Protein AF-A0A1Z3HNB1-F1 (afdb_monomer)

Structure (mmCIF, N/CA/C/O backbone):
data_AF-A0A1Z3HNB1-F1
#
_entry.id   AF-A0A1Z3HNB1-F1
#
loop_
_atom_site.group_PDB
_atom_site.id
_atom_site.type_symbol
_atom_site.label_atom_id
_atom_site.label_alt_id
_atom_site.label_comp_id
_atom_site.label_asym_id
_atom_site.label_entity_id
_atom_site.label_seq_id
_atom_site.pdbx_PDB_ins_code
_atom_site.Cartn_x
_atom_site.Cartn_y
_atom_site.Cartn_z
_atom_site.occupancy
_atom_site.B_iso_or_equiv
_atom_site.auth_seq_id
_atom_site.auth_comp_id
_atom_site.auth_asym_id
_atom_site.auth_atom_id
_atom_site.pdbx_PDB_model_num
ATOM 1 N N . MET A 1 1 ? -20.679 21.937 -14.788 1.00 31.33 1 MET A N 1
ATOM 2 C CA . MET A 1 1 ? -20.745 20.461 -14.846 1.00 31.33 1 MET A CA 1
ATOM 3 C C . MET A 1 1 ? -20.122 19.954 -13.555 1.00 31.33 1 MET A C 1
ATOM 5 O O . MET A 1 1 ? -18.950 20.217 -13.337 1.00 31.33 1 MET A O 1
ATOM 9 N N . LYS A 1 2 ? -20.918 19.407 -12.632 1.00 28.20 2 LYS A N 1
ATOM 10 C CA . LYS A 1 2 ? -20.446 18.935 -11.321 1.00 28.20 2 LYS A CA 1
ATOM 11 C C . LYS A 1 2 ? -20.262 17.426 -11.451 1.00 28.20 2 LYS A C 1
ATOM 13 O O . LYS A 1 2 ? -21.233 16.743 -11.763 1.00 28.20 2 LYS A O 1
ATOM 18 N N . TRP A 1 3 ? -19.031 16.943 -11.327 1.00 24.11 3 TRP A N 1
ATOM 19 C CA . TRP A 1 3 ? -18.733 15.516 -11.434 1.00 24.11 3 TRP A CA 1
ATOM 20 C C . TRP A 1 3 ? -19.391 14.792 -10.245 1.00 24.11 3 TRP A C 1
ATOM 22 O O . TRP A 1 3 ? -19.166 15.217 -9.108 1.00 24.11 3 TRP A O 1
ATOM 32 N N . PRO A 1 4 ? -20.260 13.786 -10.456 1.00 30.52 4 PRO A N 1
ATOM 33 C CA . PRO A 1 4 ? -20.829 13.024 -9.352 1.00 30.52 4 PRO A CA 1
ATOM 34 C C . PRO A 1 4 ? -19.707 12.267 -8.635 1.00 30.52 4 PRO A C 1
ATOM 36 O O . PRO A 1 4 ? -18.853 11.664 -9.279 1.00 30.52 4 PRO A O 1
ATOM 39 N N . CYS A 1 5 ? -19.701 12.337 -7.303 1.00 31.06 5 CYS A N 1
ATOM 40 C CA . CYS A 1 5 ? -18.748 11.621 -6.461 1.00 31.06 5 CYS A CA 1
ATO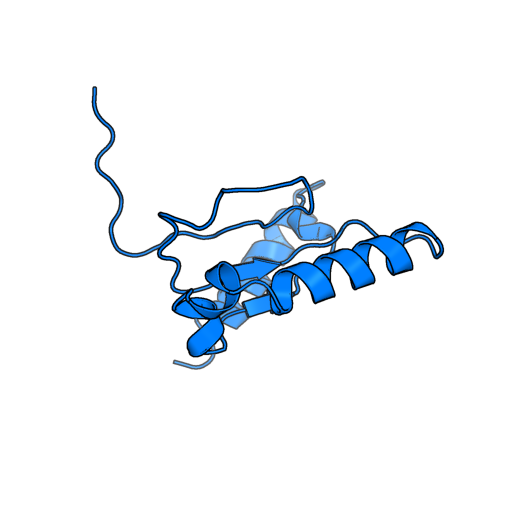M 41 C C . CYS A 1 5 ? -18.991 10.103 -6.619 1.00 31.06 5 CYS A C 1
ATOM 43 O O . CYS A 1 5 ? -20.096 9.655 -6.287 1.00 31.06 5 CYS A O 1
ATOM 45 N N . PRO A 1 6 ? -18.045 9.312 -7.164 1.00 35.94 6 PRO A N 1
ATOM 46 C CA . PRO A 1 6 ? -18.198 7.865 -7.249 1.00 35.94 6 PRO A CA 1
ATOM 47 C C . PRO A 1 6 ? -18.111 7.291 -5.833 1.00 35.94 6 PRO A C 1
ATOM 49 O O . PRO A 1 6 ? -17.148 7.521 -5.114 1.00 35.94 6 PRO A O 1
ATOM 52 N N . THR A 1 7 ? -19.160 6.596 -5.406 1.00 40.78 7 THR A N 1
ATOM 53 C CA . THR A 1 7 ? -19.414 6.291 -3.991 1.00 40.78 7 THR A CA 1
ATOM 54 C C . THR A 1 7 ? -18.778 5.000 -3.480 1.00 40.78 7 THR A C 1
ATOM 56 O O . THR A 1 7 ? -19.078 4.653 -2.348 1.00 40.78 7 THR A O 1
ATOM 59 N N . LYS A 1 8 ? -17.979 4.255 -4.266 1.00 36.78 8 LYS A N 1
ATOM 60 C CA . LYS A 1 8 ? -17.544 2.898 -3.854 1.00 36.78 8 LYS A CA 1
ATOM 61 C C . LYS A 1 8 ? -16.205 2.371 -4.388 1.00 36.78 8 LYS A C 1
ATOM 63 O O . LYS A 1 8 ? -15.981 1.173 -4.320 1.00 36.78 8 LYS A O 1
ATOM 68 N N . SER A 1 9 ? -15.349 3.178 -5.015 1.00 38.72 9 SER A N 1
ATOM 69 C CA . SER A 1 9 ? -14.048 2.662 -5.484 1.00 38.72 9 SER A CA 1
ATOM 70 C C . SER A 1 9 ? -13.065 3.804 -5.707 1.00 38.72 9 SER A C 1
ATOM 72 O O . SER A 1 9 ? -12.956 4.337 -6.813 1.00 38.72 9 SER A O 1
ATOM 74 N N . ALA A 1 10 ? -12.372 4.223 -4.653 1.00 40.25 10 ALA A N 1
ATOM 75 C CA . ALA A 1 10 ? -11.228 5.115 -4.782 1.00 40.25 10 ALA A CA 1
ATOM 76 C C . ALA A 1 10 ? -9.945 4.297 -4.613 1.00 40.25 10 ALA A C 1
ATOM 78 O O . ALA A 1 10 ? -9.730 3.697 -3.569 1.00 40.25 10 ALA A O 1
ATOM 79 N N . ILE A 1 11 ? -9.092 4.283 -5.636 1.00 49.38 11 ILE A N 1
ATOM 80 C CA . ILE A 1 11 ? -7.707 3.817 -5.523 1.00 49.38 11 ILE A CA 1
ATOM 81 C C . ILE A 1 11 ? -6.861 5.054 -5.213 1.00 49.38 11 ILE A C 1
ATOM 83 O O . ILE A 1 11 ? -6.818 5.982 -6.023 1.00 49.38 11 ILE A O 1
ATOM 87 N N . ALA A 1 12 ? -6.216 5.099 -4.046 1.00 53.03 12 ALA A N 1
ATOM 88 C CA . ALA A 1 12 ? -5.214 6.125 -3.754 1.00 53.03 12 ALA A CA 1
ATOM 89 C C . ALA A 1 12 ? -3.821 5.603 -4.062 1.00 53.03 12 ALA A C 1
ATOM 91 O O . ALA A 1 12 ? -3.439 4.545 -3.571 1.00 53.03 12 ALA A O 1
ATOM 92 N N . LEU A 1 13 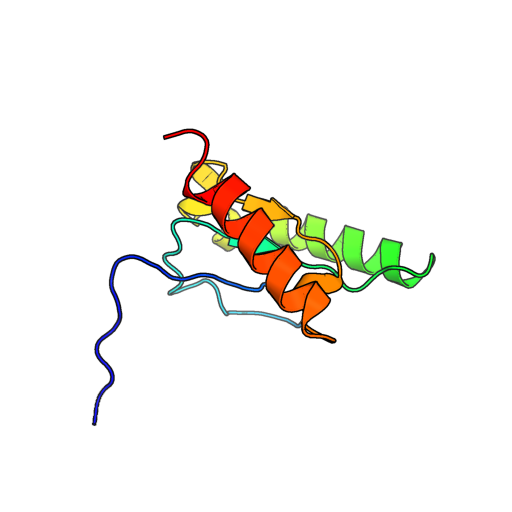? -3.052 6.428 -4.768 1.00 50.56 13 LEU A N 1
ATOM 93 C CA . LEU A 1 13 ? -1.599 6.410 -4.717 1.00 50.56 13 LEU A CA 1
ATOM 94 C C . LEU A 1 13 ? -1.174 7.469 -3.707 1.00 50.56 13 LEU A C 1
ATOM 96 O O . LEU A 1 13 ? -1.302 8.671 -3.958 1.00 50.56 13 LEU A O 1
ATOM 100 N N . VAL A 1 14 ? -0.700 7.033 -2.545 1.00 53.06 14 VAL A N 1
ATOM 101 C CA . VAL A 1 14 ? -0.132 7.954 -1.560 1.00 53.06 14 VAL A CA 1
ATOM 102 C C . VAL A 1 14 ? 1.343 8.130 -1.881 1.00 53.06 14 VAL A C 1
ATOM 104 O O . VAL A 1 14 ? 2.171 7.304 -1.515 1.00 53.06 14 VAL A O 1
ATOM 107 N N . SER A 1 15 ? 1.660 9.217 -2.582 1.00 45.62 15 SER A N 1
ATOM 108 C CA . SER A 1 15 ? 3.029 9.718 -2.662 1.00 45.62 15 SER A CA 1
ATOM 109 C C . SER A 1 15 ? 3.316 10.582 -1.439 1.00 45.62 15 SER A C 1
ATOM 111 O O . SER A 1 15 ? 2.460 11.334 -0.968 1.00 45.62 15 SER A O 1
ATOM 113 N N . ALA A 1 16 ? 4.535 10.483 -0.929 1.00 44.91 16 ALA A N 1
ATOM 114 C CA . ALA A 1 16 ? 4.991 11.075 0.319 1.00 44.91 16 ALA A CA 1
ATOM 115 C C . ALA A 1 16 ? 5.225 12.610 0.225 1.00 44.91 16 ALA A C 1
ATOM 117 O O . ALA A 1 16 ? 6.170 13.161 0.784 1.00 44.91 16 ALA A O 1
ATOM 118 N N . CYS A 1 17 ? 4.357 13.331 -0.489 1.00 38.38 17 CYS A N 1
ATOM 119 C CA . CYS A 1 17 ? 4.336 14.790 -0.555 1.00 38.38 17 CYS A CA 1
ATOM 120 C C . CYS A 1 17 ? 3.119 15.341 0.214 1.00 38.38 17 CYS A C 1
ATOM 122 O O . CYS A 1 17 ? 2.061 15.561 -0.357 1.00 38.38 17 CYS A O 1
ATOM 124 N N . GLY A 1 18 ? 3.300 15.552 1.522 1.00 39.19 18 GLY A N 1
ATOM 125 C CA . GLY A 1 18 ? 2.610 16.528 2.384 1.00 39.19 18 GLY A CA 1
ATOM 126 C C . GLY A 1 18 ? 1.089 16.759 2.269 1.00 39.19 18 GLY A C 1
ATOM 127 O O . GLY A 1 18 ? 0.647 17.570 1.468 1.00 39.19 18 GLY A O 1
ATOM 128 N N . GLY A 1 19 ? 0.343 16.217 3.244 1.00 52.91 19 GLY A N 1
ATOM 129 C CA . GLY A 1 19 ? -0.657 16.946 4.050 1.00 52.91 19 GLY A CA 1
ATOM 130 C C . GLY A 1 19 ? -2.063 17.233 3.484 1.00 52.91 19 GLY A C 1
ATOM 131 O O . GLY A 1 19 ? -2.237 18.052 2.593 1.00 52.91 19 GLY A O 1
ATOM 132 N N . THR A 1 20 ? -3.084 16.696 4.174 1.00 47.66 20 THR A N 1
ATOM 133 C CA . THR A 1 20 ? -4.551 16.972 4.116 1.00 47.66 20 THR A CA 1
ATOM 134 C C . THR A 1 20 ? -5.436 16.214 3.114 1.00 47.66 20 THR A C 1
ATOM 136 O O . THR A 1 20 ? -6.635 16.477 3.056 1.00 47.66 20 THR A O 1
ATOM 139 N N . LEU A 1 21 ? -4.931 15.196 2.410 1.00 55.09 21 LEU A N 1
ATOM 140 C CA . LEU A 1 21 ? -5.741 14.456 1.425 1.00 55.09 21 LEU A CA 1
ATOM 141 C C . LEU A 1 21 ? -6.832 13.541 2.042 1.00 55.09 21 LEU A C 1
ATOM 143 O O . LEU A 1 21 ? -7.803 13.206 1.370 1.00 55.09 21 LEU A O 1
ATOM 147 N N . PHE A 1 22 ? -6.714 13.158 3.320 1.00 58.97 22 PHE A N 1
ATOM 148 C CA . PHE A 1 22 ? -7.487 12.040 3.889 1.00 58.97 22 PHE A CA 1
ATOM 149 C C . PHE A 1 22 ? -8.873 12.380 4.452 1.00 58.97 22 PHE A C 1
ATOM 151 O O . PHE A 1 22 ? -9.672 11.473 4.648 1.00 58.97 22 PHE A O 1
ATOM 158 N N . GLN A 1 23 ? -9.204 13.654 4.699 1.00 59.62 23 GLN A N 1
ATOM 159 C CA . GLN A 1 23 ? -10.460 13.998 5.395 1.00 59.62 23 GLN A CA 1
ATOM 160 C C . GLN A 1 23 ? -11.738 13.603 4.635 1.00 59.62 23 GLN A C 1
ATOM 162 O O . GLN A 1 23 ? -12.786 13.468 5.256 1.00 59.62 23 GLN A O 1
ATOM 167 N N . ASN A 1 24 ? -11.658 13.409 3.314 1.00 60.94 24 ASN A N 1
ATOM 168 C CA . ASN A 1 24 ? -12.785 12.991 2.471 1.00 60.94 24 ASN A CA 1
ATOM 169 C C . ASN A 1 24 ? -12.469 11.722 1.663 1.00 60.94 24 ASN A C 1
ATOM 171 O O . ASN A 1 24 ? -13.045 11.515 0.595 1.00 60.94 24 ASN A O 1
ATOM 175 N N . PHE A 1 25 ? -11.503 10.922 2.115 1.00 67.62 25 PHE A N 1
ATOM 176 C CA . PHE A 1 25 ? -11.056 9.741 1.392 1.00 67.62 25 PHE A CA 1
ATOM 177 C C . PHE A 1 25 ? -11.752 8.488 1.942 1.00 67.62 25 PHE A C 1
ATOM 179 O O . PHE A 1 25 ? -11.569 8.148 3.106 1.00 67.62 25 PHE A O 1
ATOM 186 N N . ASP A 1 26 ? -12.557 7.827 1.108 1.00 68.94 26 ASP A N 1
ATOM 187 C CA . ASP A 1 26 ? -13.321 6.615 1.447 1.00 68.94 26 ASP A CA 1
ATOM 188 C C . ASP A 1 26 ? -12.942 5.489 0.477 1.00 68.94 26 ASP A C 1
ATOM 190 O O . ASP A 1 26 ? -13.696 5.114 -0.418 1.00 68.94 26 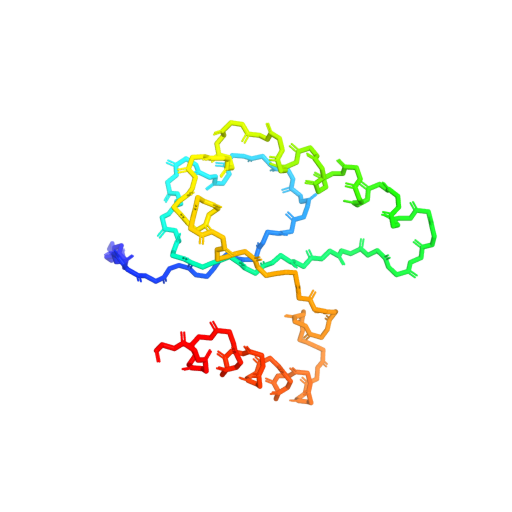ASP A O 1
ATOM 194 N N . ALA A 1 27 ? -11.683 5.059 0.557 1.00 76.62 27 ALA A N 1
ATOM 195 C CA . ALA A 1 27 ? -11.203 3.925 -0.218 1.00 76.62 27 ALA A CA 1
ATOM 196 C C . ALA A 1 27 ? -11.420 2.619 0.536 1.00 76.62 27 ALA A C 1
ATOM 198 O O . ALA A 1 27 ? -11.106 2.529 1.726 1.00 76.62 27 ALA A O 1
ATOM 199 N N . ASP A 1 28 ? -11.844 1.599 -0.204 1.00 83.94 28 ASP A N 1
ATOM 200 C CA . ASP A 1 28 ? -11.900 0.216 0.268 1.00 83.94 28 ASP A CA 1
ATOM 201 C C . ASP A 1 28 ? -10.510 -0.444 0.254 1.00 83.94 28 ASP A C 1
ATOM 203 O O . ASP A 1 28 ? -10.238 -1.338 1.053 1.00 83.94 28 ASP A O 1
ATOM 207 N N . ILE A 1 29 ? -9.614 0.008 -0.639 1.00 87.44 29 ILE A N 1
ATOM 208 C CA . ILE A 1 29 ? -8.273 -0.559 -0.857 1.00 87.44 29 ILE A CA 1
ATOM 209 C C . ILE A 1 29 ? -7.261 0.563 -1.127 1.00 87.44 29 ILE A C 1
ATOM 211 O O . ILE A 1 29 ? -7.544 1.501 -1.877 1.00 87.44 29 ILE A O 1
ATOM 215 N N . ILE A 1 30 ? -6.065 0.473 -0.539 1.00 86.94 30 ILE A N 1
ATOM 216 C CA . ILE A 1 30 ? -4.982 1.453 -0.710 1.00 86.94 30 ILE A CA 1
ATOM 217 C C . ILE A 1 30 ? -3.726 0.762 -1.242 1.00 86.94 30 ILE A C 1
ATOM 219 O O . ILE A 1 30 ? -3.256 -0.211 -0.656 1.00 86.94 30 ILE A O 1
ATOM 223 N N . PHE A 1 31 ? -3.137 1.322 -2.300 1.00 87.75 31 PHE A N 1
ATOM 224 C CA . PHE A 1 31 ? -1.828 0.909 -2.801 1.00 87.75 31 PHE A CA 1
ATOM 225 C C . PHE A 1 31 ? -0.785 1.972 -2.444 1.00 87.75 31 PHE A C 1
ATOM 227 O O . PHE A 1 31 ? -0.904 3.143 -2.812 1.00 87.75 31 PHE A O 1
ATOM 234 N N . VAL A 1 32 ? 0.237 1.578 -1.688 1.00 83.94 32 VAL A N 1
ATOM 235 C CA . VAL A 1 32 ? 1.290 2.477 -1.213 1.00 83.94 32 VAL A CA 1
ATOM 236 C C . VAL A 1 32 ? 2.549 2.234 -2.018 1.00 83.94 32 VAL A C 1
ATOM 238 O O . VAL A 1 32 ? 3.122 1.149 -1.989 1.00 83.94 32 VAL A O 1
ATOM 241 N N . TRP A 1 33 ? 3.001 3.271 -2.707 1.00 80.62 33 TRP A N 1
ATOM 242 C CA . TRP A 1 33 ? 4.257 3.247 -3.430 1.00 80.62 33 TRP A CA 1
ATOM 243 C C . TRP A 1 33 ? 5.237 4.257 -2.831 1.00 80.62 33 TRP A C 1
ATOM 245 O O . TRP A 1 33 ? 4.865 5.392 -2.530 1.00 80.62 33 TRP A O 1
ATOM 255 N N . THR A 1 34 ? 6.499 3.861 -2.675 1.00 71.44 34 THR A N 1
ATOM 256 C CA . THR A 1 34 ? 7.539 4.676 -2.043 1.00 71.44 34 THR A CA 1
ATOM 257 C C . THR A 1 34 ? 8.733 4.910 -2.970 1.00 71.44 34 THR A C 1
ATOM 259 O O . THR A 1 34 ? 9.290 3.991 -3.570 1.00 71.44 34 THR A O 1
ATOM 262 N N . TRP A 1 35 ? 9.175 6.169 -3.061 1.00 61.38 35 TRP A N 1
ATOM 263 C CA . TRP A 1 35 ? 10.401 6.539 -3.772 1.00 61.38 35 TRP A CA 1
ATOM 264 C C . TRP A 1 35 ? 11.601 6.312 -2.840 1.00 61.38 35 TRP A C 1
ATOM 266 O O . TRP A 1 35 ? 11.784 7.056 -1.877 1.00 61.38 35 TRP A O 1
ATOM 276 N N . GLY A 1 36 ? 12.417 5.276 -3.066 1.00 56.66 36 GLY A N 1
ATOM 277 C CA . GLY A 1 36 ? 13.509 4.981 -2.124 1.00 56.66 36 GLY A CA 1
ATOM 278 C C . GLY A 1 36 ? 14.424 3.806 -2.465 1.00 56.66 36 GLY A C 1
ATOM 279 O O . GLY A 1 36 ? 14.716 3.003 -1.591 1.00 56.66 36 GLY A O 1
ATOM 280 N N . TYR A 1 37 ? 14.900 3.685 -3.710 1.00 47.97 37 TYR A N 1
ATOM 281 C CA . TYR A 1 37 ? 15.838 2.611 -4.098 1.00 47.97 37 TYR A CA 1
ATOM 282 C C . TYR A 1 37 ? 17.317 2.887 -3.737 1.00 47.97 37 TYR A C 1
ATOM 284 O O . TYR A 1 37 ? 18.164 2.006 -3.878 1.00 47.97 37 TYR A O 1
ATOM 292 N N . THR A 1 38 ? 17.653 4.095 -3.269 1.00 49.66 38 THR A N 1
ATOM 293 C CA . THR A 1 38 ? 18.998 4.470 -2.795 1.00 49.66 38 THR A CA 1
ATOM 294 C C . THR A 1 38 ? 19.017 4.597 -1.266 1.00 49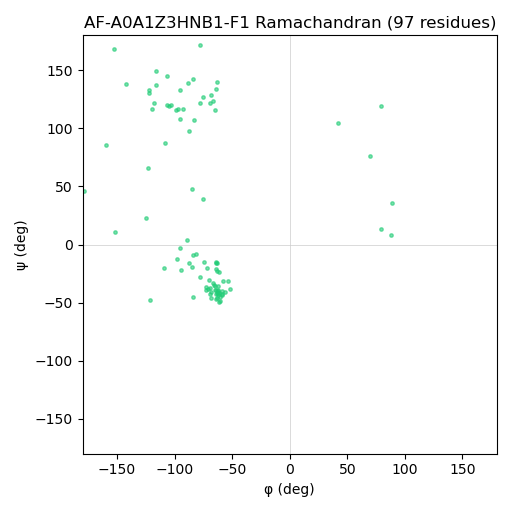.66 38 THR A C 1
ATOM 296 O O . THR A 1 38 ? 18.036 5.009 -0.651 1.00 49.66 38 THR A O 1
ATOM 299 N N . SER A 1 39 ? 20.133 4.225 -0.629 1.00 56.34 39 SER A N 1
ATOM 300 C CA . SER A 1 39 ? 20.216 3.962 0.822 1.00 56.34 39 SER A CA 1
ATOM 301 C C . SER A 1 39 ? 19.929 5.157 1.742 1.00 56.34 39 SER A C 1
ATOM 303 O O . SER A 1 39 ? 19.574 4.954 2.903 1.00 56.34 39 SER A O 1
ATOM 305 N N . GLU A 1 40 ? 20.088 6.386 1.255 1.00 56.22 40 GLU A N 1
ATOM 306 C CA . GLU A 1 40 ? 19.816 7.605 2.024 1.00 56.22 40 GLU A CA 1
ATOM 307 C C . GLU A 1 40 ? 18.328 7.982 1.966 1.00 56.22 40 GLU A C 1
ATOM 309 O O . GLU A 1 40 ? 17.702 8.176 3.005 1.00 56.22 40 GLU A O 1
ATOM 314 N N . PHE A 1 41 ? 17.727 7.939 0.774 1.00 55.22 41 PHE A N 1
ATOM 315 C CA . PHE A 1 41 ? 16.301 8.216 0.576 1.00 55.22 41 PHE A CA 1
ATOM 316 C C . PHE A 1 41 ? 15.403 7.114 1.147 1.00 55.22 41 PHE A C 1
ATOM 318 O O . PHE A 1 41 ? 14.321 7.407 1.638 1.00 55.22 41 PHE A O 1
ATOM 325 N N . ALA A 1 42 ? 15.863 5.858 1.160 1.00 61.28 42 ALA A N 1
ATOM 326 C CA .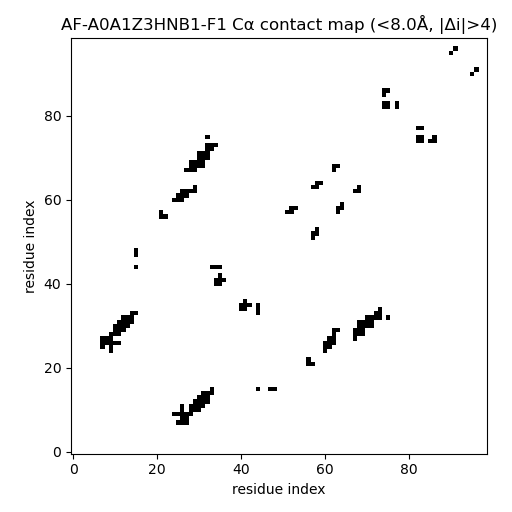 ALA A 1 42 ? 15.127 4.747 1.761 1.00 61.28 42 ALA A CA 1
ATOM 327 C C . ALA A 1 42 ? 14.774 5.001 3.239 1.00 61.28 42 ALA A C 1
ATOM 329 O O . ALA A 1 42 ? 13.652 4.733 3.656 1.00 61.28 42 ALA A O 1
ATOM 330 N N . LYS A 1 43 ? 15.701 5.575 4.021 1.00 64.38 43 LYS A N 1
ATOM 331 C CA . LYS A 1 43 ? 15.489 5.843 5.455 1.00 64.38 43 LYS A CA 1
ATOM 332 C C . LYS A 1 43 ? 14.495 6.967 5.709 1.00 64.38 43 LYS A C 1
ATOM 334 O O . LYS A 1 43 ? 13.730 6.905 6.669 1.00 64.38 43 LYS A O 1
ATOM 339 N N . ASP A 1 44 ? 14.532 8.010 4.889 1.00 64.94 44 ASP A N 1
ATOM 340 C CA . ASP A 1 44 ? 13.609 9.135 5.030 1.00 64.94 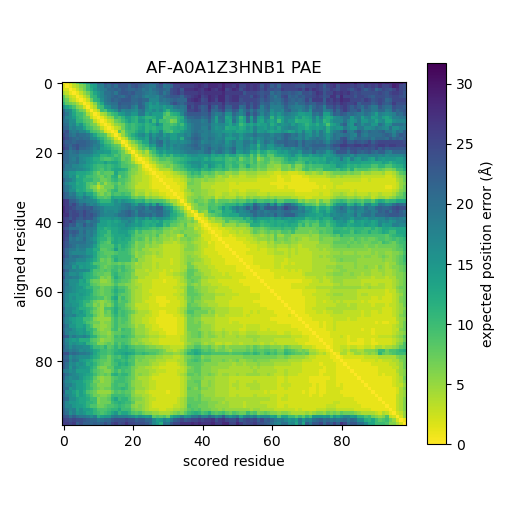44 ASP A CA 1
ATOM 341 C C . ASP A 1 44 ? 12.203 8.742 4.577 1.00 64.94 44 ASP A C 1
ATOM 343 O O . ASP A 1 44 ? 11.222 9.097 5.232 1.00 64.94 44 ASP A O 1
ATOM 347 N N . THR A 1 45 ? 12.104 7.919 3.534 1.00 65.94 45 THR A N 1
ATOM 348 C CA . THR A 1 45 ? 10.829 7.373 3.073 1.00 65.94 45 THR A CA 1
ATOM 349 C C . THR A 1 45 ? 10.240 6.368 4.066 1.00 65.94 45 THR A C 1
ATOM 351 O O . THR A 1 45 ? 9.036 6.408 4.309 1.00 65.94 45 THR A O 1
ATOM 354 N N . GLU A 1 46 ? 11.061 5.540 4.720 1.00 70.25 46 GLU A N 1
ATOM 355 C C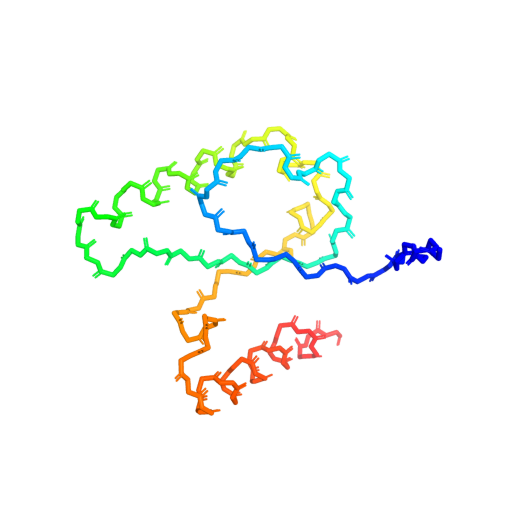A . GLU A 1 46 ? 10.625 4.655 5.811 1.00 70.25 46 GLU A CA 1
ATOM 356 C C . GLU A 1 46 ? 10.075 5.463 6.994 1.00 70.25 46 GLU A C 1
ATOM 358 O O . GLU A 1 46 ? 8.952 5.233 7.432 1.00 70.25 46 GLU A O 1
ATOM 363 N N . LYS A 1 47 ? 10.798 6.488 7.463 1.00 73.25 47 LYS A N 1
ATOM 364 C CA . LYS A 1 47 ? 10.311 7.369 8.541 1.00 73.25 47 LYS A CA 1
ATOM 365 C C . LYS A 1 47 ? 9.004 8.069 8.187 1.00 73.25 47 LYS A C 1
ATOM 367 O O . LYS A 1 47 ? 8.139 8.227 9.046 1.00 73.25 47 LYS A O 1
ATOM 372 N N . LEU A 1 48 ? 8.868 8.521 6.944 1.00 71.31 48 LEU A N 1
ATOM 373 C CA . LEU A 1 48 ? 7.661 9.191 6.483 1.00 71.31 48 LEU A CA 1
ATOM 374 C C . LEU A 1 48 ? 6.483 8.215 6.407 1.00 71.31 48 LEU A C 1
ATOM 376 O O . LEU A 1 48 ? 5.388 8.558 6.853 1.00 71.31 48 LEU A O 1
ATOM 380 N N . LEU A 1 49 ? 6.716 6.989 5.939 1.00 74.94 49 LEU A N 1
ATOM 381 C CA . LEU A 1 49 ? 5.719 5.922 5.944 1.00 74.94 49 LEU A CA 1
ATOM 382 C C . LEU A 1 49 ? 5.286 5.557 7.370 1.00 74.94 49 LEU A C 1
ATOM 384 O O . LEU A 1 49 ? 4.091 5.455 7.631 1.00 74.94 49 LEU A O 1
ATOM 388 N N . GLU A 1 50 ? 6.222 5.443 8.311 1.00 81.69 50 GLU A N 1
ATOM 389 C CA . GLU A 1 50 ? 5.911 5.215 9.729 1.00 81.69 50 GLU A CA 1
ATOM 390 C C . GLU A 1 50 ? 5.108 6.379 10.334 1.00 81.69 50 GLU A C 1
ATOM 392 O O . GLU A 1 50 ? 4.143 6.173 11.076 1.00 81.69 50 GLU A O 1
ATOM 397 N N . SER A 1 51 ? 5.439 7.623 9.975 1.00 79.06 51 SER A N 1
ATOM 398 C CA . SER A 1 51 ? 4.667 8.791 10.418 1.00 79.06 51 SER A CA 1
ATOM 399 C C . SER A 1 51 ? 3.245 8.807 9.844 1.00 79.06 51 SER A C 1
ATOM 401 O O . SER A 1 51 ? 2.309 9.179 10.543 1.00 79.06 51 SER A O 1
ATOM 403 N N . LEU A 1 52 ? 3.061 8.332 8.607 1.00 78.62 52 LEU A N 1
ATOM 404 C CA . LEU A 1 52 ? 1.745 8.178 7.990 1.00 78.62 52 LEU A CA 1
ATOM 405 C C . LEU A 1 52 ? 0.946 7.070 8.683 1.00 78.62 52 LEU A C 1
ATOM 407 O O . LEU A 1 52 ? -0.213 7.277 9.027 1.00 78.62 52 LEU A O 1
ATOM 411 N N . LYS A 1 53 ? 1.573 5.916 8.942 1.00 82.00 53 LYS A N 1
ATOM 412 C CA . LYS A 1 53 ? 0.946 4.766 9.616 1.00 82.00 53 LYS A CA 1
ATOM 413 C C . LYS A 1 53 ? 0.487 5.096 11.044 1.00 82.00 53 LYS A C 1
ATOM 415 O O . LYS A 1 53 ? -0.432 4.455 11.546 1.00 82.00 53 LYS A O 1
ATOM 420 N N . THR A 1 54 ? 1.089 6.102 11.680 1.00 86.50 54 THR A N 1
ATOM 421 C CA . THR A 1 54 ? 0.714 6.591 13.020 1.00 86.50 54 THR A CA 1
ATOM 422 C C . THR A 1 54 ? -0.245 7.789 13.005 1.00 86.50 54 THR A C 1
ATOM 424 O O . THR A 1 54 ? -0.700 8.213 14.070 1.00 86.50 54 THR A O 1
ATOM 427 N N . ASP A 1 55 ? -0.603 8.320 11.831 1.00 84.25 55 ASP A N 1
ATOM 428 C CA . ASP A 1 55 ? -1.525 9.450 11.700 1.00 84.25 55 ASP A CA 1
ATOM 429 C C . ASP A 1 55 ? -2.965 9.041 12.103 1.00 84.25 55 ASP A C 1
ATOM 431 O O . ASP A 1 55 ? -3.503 8.051 11.593 1.00 84.25 55 ASP A O 1
ATOM 435 N N . PRO A 1 56 ? -3.646 9.792 12.993 1.00 86.81 56 PRO A N 1
ATOM 436 C CA . PRO A 1 56 ? -5.021 9.490 13.390 1.00 86.81 56 PRO A CA 1
ATOM 437 C C . PRO A 1 56 ? -6.029 9.451 12.234 1.00 86.81 56 PRO A C 1
ATOM 439 O O . PRO A 1 56 ? -7.002 8.704 12.320 1.00 86.81 56 PRO A O 1
ATOM 442 N N . LEU A 1 57 ? -5.837 10.242 11.174 1.00 83.62 57 LEU A N 1
ATOM 443 C CA . LEU A 1 57 ? -6.679 10.219 9.976 1.00 83.62 57 LEU A CA 1
ATOM 444 C C . LEU A 1 57 ? -6.421 8.966 9.143 1.00 83.62 57 LEU A C 1
ATOM 446 O O . LEU A 1 57 ? -7.371 8.373 8.644 1.00 83.62 57 LEU A O 1
ATOM 450 N N . TRP A 1 58 ? -5.165 8.529 9.035 1.00 84.00 58 TRP A N 1
ATOM 451 C CA . TRP A 1 58 ? -4.820 7.273 8.367 1.00 84.00 58 TRP A CA 1
ATOM 452 C C . TRP A 1 58 ? -5.487 6.080 9.056 1.00 84.00 58 TRP A C 1
ATOM 454 O O . TRP A 1 58 ? -6.179 5.291 8.418 1.00 84.00 58 TRP A O 1
ATOM 464 N N . LEU A 1 59 ? -5.380 6.006 10.384 1.00 87.25 59 LEU A N 1
ATOM 465 C CA . LEU A 1 59 ? -6.003 4.952 11.193 1.00 87.25 59 LEU A CA 1
ATOM 466 C C . LEU A 1 59 ? -7.543 4.967 11.146 1.00 87.25 59 LEU A C 1
ATOM 468 O O . LEU A 1 59 ? -8.187 3.995 11.547 1.00 87.25 59 LEU A O 1
ATOM 472 N N . GLN A 1 60 ? -8.160 6.056 10.677 1.00 86.31 60 GLN A N 1
ATOM 473 C CA . GLN A 1 60 ? -9.611 6.150 10.507 1.00 86.31 60 GLN A CA 1
ATOM 474 C C . GLN A 1 60 ? -10.113 5.573 9.180 1.00 86.31 60 GLN A C 1
ATOM 476 O O . GLN A 1 60 ? -11.301 5.238 9.117 1.00 86.31 60 GLN A O 1
ATOM 481 N N . LEU A 1 61 ? -9.252 5.418 8.170 1.00 84.75 61 LEU A N 1
ATOM 482 C CA . LEU A 1 61 ? -9.627 4.910 6.848 1.00 84.75 61 LEU A CA 1
ATOM 483 C C . LEU A 1 61 ? -10.131 3.464 6.933 1.00 84.75 61 LEU A C 1
ATOM 485 O O . LEU A 1 61 ? -9.563 2.639 7.653 1.00 84.75 61 LEU A O 1
ATOM 489 N N . GLN A 1 62 ? -11.184 3.145 6.177 1.00 86.25 62 GLN A N 1
ATOM 490 C CA . GLN A 1 62 ? -11.783 1.810 6.197 1.00 86.25 62 GLN A CA 1
ATOM 491 C C . GLN A 1 62 ? -10.805 0.746 5.682 1.00 86.25 62 GLN A C 1
ATOM 493 O O . GLN A 1 62 ? -10.563 -0.231 6.387 1.00 86.25 62 GLN A O 1
ATOM 498 N N . ALA A 1 63 ? -10.135 1.002 4.552 1.00 86.56 63 ALA A N 1
ATOM 499 C CA . ALA A 1 63 ? -9.081 0.132 4.025 1.00 86.56 63 ALA A CA 1
ATOM 500 C C . ALA A 1 63 ? -7.984 -0.202 5.052 1.00 86.56 63 ALA A C 1
ATOM 502 O O . ALA A 1 63 ? -7.511 -1.333 5.114 1.00 86.56 63 ALA A O 1
ATOM 503 N N . VAL A 1 64 ? -7.587 0.763 5.894 1.00 89.38 64 VAL A N 1
ATOM 504 C CA . VAL A 1 64 ? -6.554 0.549 6.924 1.00 89.38 64 VAL A CA 1
ATOM 505 C C . VAL A 1 64 ? -7.069 -0.372 8.028 1.00 89.38 64 VAL A C 1
ATOM 507 O O . VAL A 1 64 ? -6.353 -1.273 8.459 1.00 89.38 64 VAL A O 1
ATOM 510 N N . LYS A 1 65 ? -8.316 -0.182 8.469 1.00 90.12 65 LYS A N 1
ATOM 511 C CA . LYS A 1 65 ? -8.948 -1.021 9.501 1.00 90.12 65 LYS A CA 1
ATOM 512 C C . LYS A 1 65 ? -9.190 -2.452 9.030 1.00 90.12 65 LYS A C 1
ATOM 514 O O . LYS A 1 65 ? -9.118 -3.369 9.843 1.00 90.12 65 LYS A O 1
ATOM 519 N N . GLU A 1 66 ? -9.483 -2.631 7.747 1.00 91.38 66 GLU A N 1
ATOM 520 C CA . GLU A 1 66 ? -9.730 -3.938 7.130 1.00 91.38 66 GLU A CA 1
ATOM 521 C C . GLU A 1 66 ? -8.444 -4.661 6.706 1.00 91.38 66 GLU A C 1
ATOM 523 O O . GLU A 1 66 ? -8.488 -5.842 6.382 1.00 91.38 66 GLU A O 1
ATOM 528 N N . GLY A 1 67 ? -7.287 -3.989 6.760 1.00 90.75 67 GLY A N 1
ATOM 529 C CA . GLY A 1 67 ? -6.008 -4.563 6.332 1.00 90.75 67 GLY A CA 1
ATOM 530 C C . GLY A 1 67 ? -5.799 -4.558 4.814 1.00 90.75 67 GLY A C 1
ATOM 531 O O . GLY A 1 67 ? -4.858 -5.179 4.328 1.00 90.75 67 GLY A O 1
ATOM 532 N N . ASN A 1 68 ? -6.618 -3.813 4.071 1.00 90.62 68 ASN A N 1
ATOM 533 C CA . ASN A 1 68 ? -6.583 -3.692 2.613 1.00 90.62 68 ASN A CA 1
ATOM 534 C C . ASN A 1 68 ? -5.580 -2.620 2.153 1.00 90.62 68 ASN A C 1
ATOM 536 O O . ASN A 1 68 ? -5.895 -1.729 1.356 1.00 90.62 68 ASN A O 1
ATOM 540 N N . VAL A 1 69 ? -4.368 -2.665 2.704 1.00 89.06 69 VAL A N 1
ATOM 541 C CA . VAL A 1 69 ? -3.276 -1.751 2.361 1.00 89.06 69 VAL A CA 1
ATOM 542 C C . VAL A 1 69 ? -2.116 -2.566 1.820 1.00 89.06 69 VAL A C 1
ATOM 544 O O . VAL A 1 69 ? -1.517 -3.359 2.546 1.00 89.06 69 VAL A O 1
ATOM 547 N N . TYR A 1 70 ? -1.768 -2.335 0.560 1.00 89.38 70 TYR A N 1
ATOM 548 C CA . TYR A 1 70 ? -0.741 -3.095 -0.140 1.00 89.38 70 TYR A CA 1
ATOM 549 C C . TYR A 1 70 ? 0.406 -2.179 -0.549 1.00 89.38 70 TYR A C 1
ATOM 551 O O . TYR A 1 70 ? 0.213 -1.204 -1.272 1.00 89.38 70 TYR A O 1
ATOM 559 N N . GLU A 1 71 ? 1.615 -2.493 -0.093 1.00 85.94 71 GLU A N 1
ATOM 560 C CA . GLU A 1 71 ? 2.820 -1.852 -0.615 1.00 85.94 71 GLU A CA 1
ATOM 561 C C . GLU A 1 71 ? 3.126 -2.431 -2.001 1.00 85.94 71 GLU A C 1
ATOM 563 O O . GLU A 1 71 ? 3.179 -3.650 -2.182 1.00 85.94 71 GLU A O 1
ATOM 568 N N . VAL A 1 72 ? 3.287 -1.553 -2.989 1.00 87.00 72 VAL A N 1
ATOM 569 C CA . VAL A 1 72 ? 3.464 -1.927 -4.395 1.00 87.00 72 VAL A CA 1
ATOM 570 C C . VAL A 1 72 ? 4.841 -1.507 -4.907 1.00 87.00 72 VAL A C 1
ATOM 572 O O . VAL A 1 72 ? 5.414 -0.524 -4.430 1.00 87.00 72 VAL A O 1
ATOM 575 N N . PRO A 1 73 ? 5.416 -2.247 -5.864 1.00 85.75 73 PRO A N 1
ATOM 576 C CA . PRO A 1 73 ? 6.765 -1.989 -6.366 1.00 85.75 73 PRO A CA 1
ATOM 577 C C . PRO A 1 73 ? 6.837 -0.813 -7.355 1.00 85.75 73 PRO A C 1
ATOM 579 O O . PRO A 1 73 ? 5.832 -0.291 -7.827 1.00 85.75 73 PRO A O 1
ATOM 582 N N . ALA A 1 74 ? 8.069 -0.422 -7.703 1.00 82.44 74 ALA A N 1
ATOM 583 C CA . ALA A 1 74 ? 8.391 0.743 -8.539 1.00 82.44 74 ALA A CA 1
ATOM 584 C C . ALA A 1 74 ? 7.697 0.816 -9.901 1.00 82.44 74 ALA A C 1
ATOM 586 O O . ALA A 1 74 ? 7.389 1.917 -10.353 1.00 82.44 74 ALA A O 1
ATOM 587 N N . TYR A 1 75 ? 7.394 -0.324 -10.522 1.00 86.81 75 TYR A N 1
ATOM 588 C CA . TYR A 1 75 ? 6.725 -0.335 -11.821 1.00 86.81 75 TYR A CA 1
ATOM 589 C C . TYR A 1 75 ? 5.309 0.263 -11.781 1.00 86.81 75 TYR A C 1
ATOM 591 O O . TYR A 1 75 ? 4.790 0.659 -12.819 1.00 86.81 75 TYR A O 1
ATOM 599 N N . TRP A 1 76 ? 4.694 0.427 -10.603 1.00 87.44 76 TRP A N 1
ATOM 600 C CA . TRP A 1 76 ? 3.401 1.109 -10.464 1.00 87.44 76 TRP A CA 1
ATOM 601 C C . TRP A 1 76 ? 3.418 2.586 -10.877 1.00 87.44 76 TRP A C 1
ATOM 603 O O . TRP A 1 76 ? 2.358 3.154 -11.133 1.00 87.44 76 TRP A O 1
ATOM 613 N N . MET A 1 77 ? 4.597 3.205 -10.998 1.00 81.69 77 MET A N 1
ATOM 614 C CA . MET A 1 77 ? 4.732 4.550 -11.567 1.00 81.69 77 MET A CA 1
ATOM 615 C C . MET A 1 77 ? 4.582 4.592 -13.092 1.00 81.69 77 MET A C 1
ATOM 617 O O . MET A 1 77 ? 4.325 5.665 -13.636 1.00 81.69 77 MET A O 1
ATOM 621 N N . GLY A 1 78 ? 4.667 3.439 -13.762 1.00 77.12 78 GLY A N 1
ATOM 622 C CA . GLY A 1 78 ? 4.351 3.284 -15.178 1.00 77.12 78 GLY A CA 1
ATOM 623 C C . GLY A 1 78 ? 5.350 3.953 -16.122 1.00 77.12 78 GLY A C 1
ATOM 624 O O . GLY A 1 78 ? 5.027 4.965 -16.741 1.00 77.12 78 GLY A O 1
ATOM 625 N N . ASP A 1 79 ? 6.519 3.336 -16.310 1.00 81.12 79 ASP A N 1
ATOM 626 C CA . ASP A 1 79 ? 7.540 3.812 -17.257 1.00 81.12 79 ASP A CA 1
ATOM 627 C C . ASP A 1 79 ? 7.504 3.066 -18.609 1.00 81.12 79 ASP A C 1
ATOM 629 O O . ASP A 1 79 ? 8.111 3.501 -19.594 1.00 81.12 79 ASP A O 1
ATOM 633 N N . SER A 1 80 ? 6.779 1.943 -18.695 1.00 90.19 80 SER A N 1
ATOM 634 C CA . SER A 1 80 ? 6.695 1.113 -19.899 1.00 90.19 80 SER A CA 1
ATOM 635 C C . SER A 1 80 ? 5.389 0.316 -20.018 1.00 90.19 80 SER A C 1
ATOM 637 O O . SER A 1 80 ? 4.611 0.176 -19.077 1.00 90.19 80 SER A O 1
ATOM 639 N N . ILE A 1 81 ? 5.156 -0.268 -21.201 1.00 92.56 81 ILE A N 1
ATOM 640 C CA . ILE A 1 81 ? 4.034 -1.196 -21.428 1.00 92.56 81 ILE A CA 1
ATOM 641 C C . ILE A 1 81 ? 4.165 -2.440 -20.539 1.00 92.56 81 ILE A C 1
ATOM 643 O O . ILE A 1 81 ? 3.155 -2.950 -20.066 1.00 92.56 81 ILE A O 1
ATOM 647 N N . LEU A 1 82 ? 5.388 -2.923 -20.295 1.00 95.31 82 LEU A N 1
ATOM 648 C CA . LEU A 1 82 ? 5.613 -4.079 -19.424 1.00 95.31 82 LEU A CA 1
ATOM 649 C C . LEU A 1 82 ? 5.211 -3.771 -17.980 1.00 95.31 82 LEU A C 1
ATOM 651 O O . LEU A 1 82 ? 4.571 -4.600 -17.343 1.00 95.31 82 LEU A O 1
ATOM 655 N N . ASP A 1 83 ? 5.506 -2.560 -17.508 1.00 92.50 83 ASP A N 1
ATOM 656 C CA . ASP A 1 83 ? 5.098 -2.103 -16.179 1.00 92.50 83 ASP A CA 1
ATOM 657 C C . ASP A 1 83 ? 3.573 -2.038 -16.057 1.00 92.50 83 ASP A C 1
ATOM 659 O O . ASP A 1 83 ? 3.009 -2.495 -15.068 1.00 92.50 83 ASP A O 1
ATOM 663 N N . ALA A 1 84 ? 2.886 -1.555 -17.098 1.00 91.62 84 ALA A N 1
ATOM 664 C CA . ALA A 1 84 ? 1.425 -1.552 -17.134 1.00 91.62 84 ALA A CA 1
ATOM 665 C C . ALA A 1 84 ? 0.831 -2.973 -17.078 1.00 91.62 84 ALA A C 1
ATOM 667 O O . ALA A 1 84 ? -0.165 -3.186 -16.391 1.00 91.62 84 ALA A O 1
ATOM 668 N N . TYR A 1 85 ? 1.444 -3.949 -17.760 1.00 94.75 85 TYR A N 1
ATOM 669 C CA . TYR A 1 85 ? 1.047 -5.358 -17.640 1.00 94.75 85 TYR A CA 1
ATOM 670 C C . TYR A 1 85 ? 1.272 -5.894 -16.218 1.00 94.75 85 TYR A C 1
ATOM 672 O O . TYR A 1 85 ? 0.384 -6.544 -15.679 1.00 94.75 85 TYR A O 1
ATOM 680 N N . ALA A 1 86 ? 2.398 -5.565 -15.581 1.00 94.12 86 ALA A N 1
ATOM 681 C CA . ALA A 1 86 ? 2.682 -5.988 -14.209 1.00 94.12 86 ALA A CA 1
ATOM 682 C C . ALA A 1 86 ? 1.703 -5.383 -13.182 1.00 94.12 86 ALA A C 1
ATOM 684 O O . ALA A 1 86 ? 1.302 -6.058 -12.236 1.00 94.12 86 ALA A O 1
ATOM 685 N N . VAL A 1 87 ? 1.255 -4.138 -13.387 1.00 92.50 87 VAL A N 1
ATOM 686 C CA . VAL A 1 87 ? 0.183 -3.540 -12.571 1.00 92.50 87 VAL A CA 1
ATOM 687 C C . VAL A 1 87 ? -1.116 -4.331 -12.715 1.00 92.50 87 VAL A C 1
ATOM 689 O O . VAL A 1 87 ?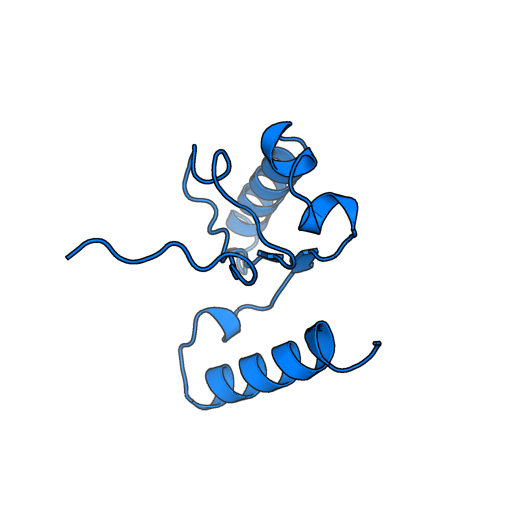 -1.789 -4.566 -11.718 1.00 92.50 87 VAL A O 1
ATOM 692 N N . ILE A 1 88 ? -1.477 -4.770 -13.927 1.00 92.81 88 ILE A N 1
ATOM 693 C CA . ILE A 1 88 ? -2.681 -5.590 -14.135 1.00 92.81 88 ILE A CA 1
ATOM 694 C C . ILE A 1 88 ? -2.586 -6.897 -13.339 1.00 92.81 88 ILE A C 1
ATOM 696 O O . ILE A 1 88 ? -3.552 -7.247 -12.662 1.00 92.81 88 ILE A O 1
ATOM 700 N N . ASP A 1 89 ? -1.441 -7.579 -13.369 1.00 93.69 89 ASP A N 1
ATOM 701 C CA . ASP A 1 89 ? -1.232 -8.813 -12.601 1.00 93.69 89 ASP A CA 1
ATOM 702 C C . ASP A 1 89 ? -1.411 -8.582 -11.088 1.00 93.69 89 ASP A C 1
ATOM 704 O O . ASP A 1 89 ? -2.096 -9.359 -10.419 1.00 93.69 89 ASP A O 1
ATOM 708 N N . ASP A 1 90 ? -0.876 -7.482 -10.548 1.00 92.56 90 ASP A N 1
ATOM 709 C CA . ASP A 1 90 ? -1.083 -7.117 -9.141 1.00 92.56 90 ASP A CA 1
ATOM 710 C C . ASP A 1 90 ? -2.552 -6.816 -8.822 1.00 92.56 90 ASP A C 1
ATOM 712 O O . ASP A 1 90 ? -3.044 -7.198 -7.760 1.00 92.56 90 ASP A O 1
ATOM 716 N N . LEU A 1 91 ? -3.277 -6.150 -9.727 1.00 92.06 91 LEU A N 1
ATOM 717 C CA . LEU A 1 91 ? -4.705 -5.896 -9.536 1.00 92.06 91 LEU A CA 1
ATOM 718 C C . LEU A 1 91 ? -5.493 -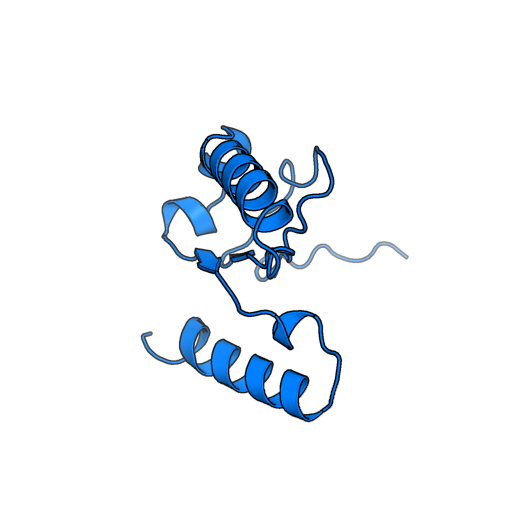7.208 -9.469 1.00 92.06 91 LEU A C 1
ATOM 720 O O . LEU A 1 91 ? -6.360 -7.336 -8.611 1.00 92.06 91 LEU A O 1
ATOM 724 N N . PHE A 1 92 ? -5.190 -8.200 -10.308 1.00 91.88 92 PHE A N 1
ATOM 725 C CA . PHE A 1 92 ? -5.825 -9.519 -10.191 1.00 91.88 92 PHE A CA 1
ATOM 726 C C . PHE A 1 92 ? -5.484 -10.195 -8.863 1.00 91.88 92 PHE A C 1
ATOM 728 O O . PHE A 1 92 ? -6.383 -10.652 -8.157 1.00 91.88 92 PHE A O 1
ATOM 735 N N . LYS A 1 93 ? -4.209 -10.173 -8.477 1.00 90.38 93 LYS A N 1
ATOM 736 C CA . LYS A 1 93 ? -3.739 -10.762 -7.223 1.00 90.38 93 LYS A CA 1
ATOM 737 C C . LYS A 1 93 ? -4.411 -10.167 -5.983 1.00 90.38 93 LYS A C 1
ATOM 739 O O . LYS A 1 93 ? -4.713 -10.910 -5.062 1.00 90.38 93 LYS A O 1
ATOM 744 N N . TYR A 1 94 ? -4.578 -8.845 -5.914 1.00 88.50 94 TYR A N 1
ATOM 745 C CA . TYR A 1 94 ? -5.079 -8.179 -4.703 1.00 88.50 94 TYR A CA 1
ATOM 746 C C . TYR A 1 94 ? -6.590 -7.933 -4.706 1.00 88.50 94 TYR A C 1
ATOM 748 O O . TYR A 1 94 ? -7.160 -7.715 -3.641 1.00 88.50 94 TYR A O 1
ATOM 756 N N . LEU A 1 95 ? -7.239 -7.908 -5.877 1.00 87.19 95 LEU A N 1
ATOM 757 C CA . LEU A 1 95 ? -8.664 -7.566 -5.991 1.00 87.19 95 LEU A CA 1
ATOM 758 C C . LEU A 1 95 ? -9.564 -8.753 -6.342 1.00 87.19 95 LEU A C 1
ATOM 760 O O . LEU A 1 95 ? -10.779 -8.645 -6.177 1.00 87.19 95 LEU A O 1
ATOM 764 N N . VAL A 1 96 ? -9.008 -9.830 -6.898 1.00 85.81 96 VAL A N 1
ATOM 765 C CA . VAL A 1 96 ? -9.795 -10.923 -7.489 1.00 85.81 96 VAL A CA 1
ATOM 766 C C . VAL A 1 96 ? -9.486 -12.256 -6.826 1.00 85.81 96 VAL A C 1
ATOM 768 O O . VAL A 1 96 ? -10.417 -12.972 -6.457 1.00 85.81 96 VAL A O 1
ATOM 771 N N . ASP A 1 97 ? -8.208 -12.581 -6.665 1.00 67.94 97 ASP A N 1
ATOM 772 C CA . ASP A 1 97 ? -7.802 -13.808 -5.990 1.00 67.94 97 ASP A CA 1
ATOM 773 C C . ASP A 1 97 ? -7.936 -13.605 -4.463 1.00 67.94 97 ASP A C 1
ATOM 775 O O . ASP A 1 97 ? -7.346 -12.684 -3.907 1.00 67.94 97 ASP A O 1
ATOM 779 N N . ASP A 1 98 ? -8.748 -14.451 -3.812 1.00 53.97 98 ASP A N 1
ATOM 780 C CA . ASP A 1 98 ? -9.154 -14.440 -2.384 1.00 53.97 98 ASP A CA 1
ATOM 781 C C . ASP A 1 98 ? -10.417 -13.625 -1.979 1.00 53.97 98 ASP A C 1
ATOM 783 O O . ASP A 1 98 ? -10.510 -13.118 -0.856 1.00 53.97 98 ASP A O 1
ATOM 787 N N . GLN A 1 99 ? -11.451 -13.586 -2.834 1.00 45.97 99 GLN A N 1
ATOM 788 C CA . GLN A 1 99 ? -12.860 -13.505 -2.375 1.00 45.97 99 GLN A CA 1
ATOM 789 C C . GLN A 1 99 ? -13.445 -14.895 -2.083 1.00 45.97 99 GLN A C 1
ATOM 791 O O . GLN A 1 99 ? -13.196 -15.825 -2.885 1.00 45.97 99 GLN A O 1
#

Foldseek 3Di:
DDDDDPDAADEDEDELPDDDPQPPDAHLAYEYEFDDPDPVRVVVRVVSVVVLLPDPSSCVHNCVVVVRYHYDYPLVVPPDPVSVVVVVVVCCVSPPPPD

Radius of gyration: 14.76 Å; Cα contacts (8 Å, |Δi|>4): 101; chains: 1; bounding box: 41×35×35 Å

Organism: NCBI:txid1641165

Sequence (99 aa):
MKWPCPTKSAIALVSACGGTLFQNFDADIIFVWTWGYTSEFAKDTEKLLESLKTDPLWLQLQAVKEGNVYEVPAYWMGDSILDAYAVIDDLFKYLVDDQ

Mean predicted aligned error: 9.61 Å

pLDDT: mean 71.33, std 19.85, range [24.11, 95.31]

Secondary structure (DSSP, 8-state):
------SS-PEEE--S--S-GGGG---SEEEE-----SHHHHHHHHHHHHHHHT-TTGGGSHHHHHT-EEE--GGGG--SHHHHHHHHHHHHHHHTTT-

Solvent-accessible surface area (backbone atoms only — not comparable to full-atom values): 6162 Å² total; per-residue (Å²): 137,82,81,78,79,80,89,80,76,41,82,48,75,55,62,96,72,78,89,80,77,59,90,83,52,73,29,68,40,37,43,40,45,78,79,44,94,47,84,72,48,30,55,54,43,49,53,50,50,53,53,46,70,67,30,72,67,51,63,63,30,59,11,58,72,72,63,37,60,43,80,49,65,78,48,72,76,53,92,45,73,67,26,51,52,52,45,50,53,50,49,43,55,73,74,57,58,88,120

InterPro domains:
  IPR002491 ABC transporter periplasmic binding domain [PS50983] (1-99)

Nearest PDB structures (foldseek):
  3mwg-assembly2_B  TM=8.598E-01  e=1.486E-02  Staphylococcus aureus subsp. aureus N315
  4n01-assembly2_B  TM=6.954E-01  e=1.589E-02  Veillonella parvula DSM 2008
  3mwf-assembly1_A  TM=7.428E-01  e=4.376E-02  Staphylococcus aureus subsp. aureus N315
  5cr9-assembly1_A  TM=7.210E-01  e=6.562E-02  Saccharomonospora viridis DSM 43017
  4q34-assembly1_A-2  TM=3.510E-01  e=7.981E-01  Parabacteroides distasonis ATCC 8503